Protein AF-A0A401XNJ1-F1 (afdb_monomer)

Sequence (176 aa):
MIGQRAVNIASGLMGGLPIISEIVRSSAIIALGAVSKWSNFFHGFFLLLVMLFLIPIIEWIPNAALAALLIYAGYNLASFKHFIHVYSIGKGQFFIFLTIIFFTLFEDLLVGVAAGMLVKIGIEFYLGLKLKYIFKTSFLIKEFPNETVVHLQEAAIFSHRNTLKKILNSNIEFYR

Mean predicted aligned error: 11.86 Å

Foldseek 3Di:
DVVLVVVQVVQVVVVHDRDDDDPVVVVVCVVVVDDDPVSVVVVVVVVVVCVVPVVVVVVPPDVVNVVVVVVVVVPVVPDPVVLVVQVVVHDLSNVLVVQLVVCCVVPNNVRSVVRSVVSVVVVCVVVVVPPVCLADDDWDFDDDDPDGDGDPPDDDDPSCVVVVVVVVVVVVVVVD

Radius of gyration: 24.17 Å; Cα contacts (8 Å, |Δi|>4): 77; chains: 1; bounding box: 42×34×79 Å

Solvent-accessible surface area (backbone atoms only — not comparable to full-atom values): 10529 Å² total; per-residue (Å²): 111,71,65,60,51,54,50,31,52,52,29,46,76,72,74,42,70,86,74,78,89,63,64,69,64,52,51,53,48,42,74,74,66,54,85,55,73,60,57,61,50,51,53,52,51,50,51,51,50,43,60,74,73,38,49,83,62,57,72,68,59,52,68,67,58,56,51,53,52,50,52,53,53,49,53,67,70,63,41,67,68,55,58,56,51,40,48,72,76,29,70,70,57,33,52,31,51,51,45,22,53,51,35,32,75,76,75,32,61,69,56,4,54,51,51,22,50,51,50,47,53,50,52,44,47,74,73,65,55,54,75,67,58,69,82,45,81,87,77,64,81,55,83,52,101,87,51,83,58,79,60,77,88,63,86,89,52,80,78,48,52,66,59,53,51,50,55,56,55,61,61,55,62,75,76,112

Organism: NCBI:txid2173829

InterPro domains:
  IPR001902 SLC26A/SulP transporter [PTHR11814] (1-125)
  IPR011547 SLC26A/SulP transporter domain [PF00916] (1-99)

Structure (mmCIF, N/CA/C/O backbone):
data_AF-A0A401XNJ1-F1
#
_entry.id   AF-A0A401XNJ1-F1
#
loop_
_atom_site.group_PDB
_atom_site.id
_atom_site.type_symbol
_atom_site.label_atom_id
_atom_site.label_alt_id
_atom_site.label_comp_id
_atom_site.label_asym_id
_atom_site.label_entity_id
_atom_site.label_seq_id
_atom_site.pdbx_PDB_ins_code
_atom_site.Cartn_x
_atom_site.Cartn_y
_atom_site.Cartn_z
_atom_site.occupancy
_atom_site.B_iso_or_equiv
_atom_site.auth_seq_id
_atom_site.auth_comp_id
_atom_site.auth_asym_id
_atom_site.auth_atom_id
_atom_site.pdbx_PDB_model_num
ATOM 1 N N . MET A 1 1 ? 12.117 7.049 6.992 1.00 73.25 1 MET A N 1
ATOM 2 C CA . MET A 1 1 ? 11.098 8.065 6.631 1.00 73.25 1 MET A CA 1
ATOM 3 C C . MET A 1 1 ? 11.691 9.264 5.890 1.00 73.25 1 MET A C 1
ATOM 5 O O . MET A 1 1 ? 11.109 9.649 4.890 1.00 73.25 1 MET A O 1
ATOM 9 N N . ILE A 1 2 ? 12.844 9.823 6.297 1.00 89.06 2 ILE A N 1
ATOM 10 C CA . ILE A 1 2 ? 13.474 10.966 5.589 1.00 89.06 2 ILE A CA 1
ATOM 11 C C . ILE A 1 2 ? 13.779 10.640 4.113 1.00 89.06 2 ILE A C 1
ATOM 13 O O . ILE A 1 2 ? 13.416 11.416 3.238 1.00 89.06 2 ILE A O 1
ATOM 17 N N . GLY A 1 3 ? 14.340 9.457 3.825 1.00 88.00 3 GLY A N 1
ATOM 18 C CA . GLY A 1 3 ? 14.662 9.044 2.450 1.00 88.00 3 GLY A CA 1
ATOM 19 C C . GLY A 1 3 ? 13.457 8.987 1.499 1.00 88.00 3 GLY A C 1
ATOM 20 O O . GLY A 1 3 ? 13.511 9.572 0.428 1.00 88.00 3 GLY A O 1
ATOM 21 N N . GLN A 1 4 ? 12.343 8.357 1.900 1.00 90.19 4 GLN A N 1
ATOM 22 C CA . GLN A 1 4 ? 11.120 8.307 1.075 1.00 90.19 4 GLN A CA 1
ATOM 23 C C . GLN A 1 4 ? 10.545 9.704 0.802 1.00 90.19 4 GLN A C 1
ATOM 25 O O . GLN A 1 4 ? 10.076 9.971 -0.297 1.00 90.19 4 GLN A O 1
ATOM 30 N N . ARG A 1 5 ? 10.609 10.612 1.786 1.00 92.94 5 ARG A N 1
ATOM 31 C CA . ARG A 1 5 ? 10.144 11.996 1.617 1.00 92.94 5 ARG A CA 1
ATOM 32 C C . 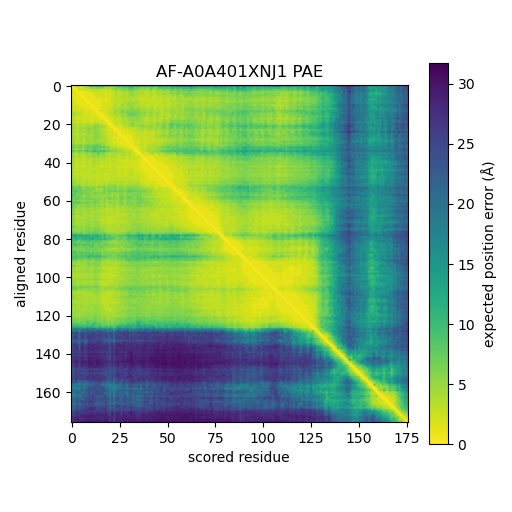ARG A 1 5 ? 10.992 12.743 0.591 1.00 92.94 5 ARG A C 1
ATOM 34 O O . ARG A 1 5 ? 10.430 13.358 -0.303 1.00 92.94 5 ARG A O 1
ATOM 41 N N . ALA A 1 6 ? 12.318 12.651 0.697 1.00 95.12 6 ALA A N 1
ATOM 42 C CA . ALA A 1 6 ? 13.230 13.271 -0.262 1.00 95.12 6 ALA A CA 1
ATOM 43 C C . ALA A 1 6 ? 13.013 12.732 -1.687 1.00 95.12 6 ALA A C 1
ATOM 45 O O . ALA A 1 6 ? 12.929 13.512 -2.629 1.00 95.12 6 ALA A O 1
ATOM 46 N N . VAL A 1 7 ? 12.838 11.414 -1.829 1.00 92.94 7 VAL A N 1
ATOM 47 C CA . VAL A 1 7 ? 12.556 10.766 -3.119 1.00 92.94 7 VAL A CA 1
ATOM 48 C C . VAL A 1 7 ? 11.214 11.213 -3.701 1.00 92.94 7 VAL A C 1
ATOM 50 O O . VAL A 1 7 ? 11.149 11.508 -4.886 1.00 92.94 7 VAL A O 1
ATOM 53 N N . ASN A 1 8 ? 10.160 11.331 -2.890 1.00 95.31 8 ASN A N 1
ATOM 54 C CA . ASN A 1 8 ? 8.860 11.811 -3.370 1.00 95.31 8 ASN A CA 1
ATOM 55 C C . ASN A 1 8 ? 8.875 13.292 -3.764 1.00 95.31 8 ASN A C 1
ATOM 57 O O . ASN A 1 8 ? 8.223 13.655 -4.737 1.00 95.31 8 ASN A O 1
ATOM 61 N N . ILE A 1 9 ? 9.647 14.132 -3.064 1.00 96.12 9 ILE A N 1
ATOM 62 C CA . ILE A 1 9 ? 9.866 15.529 -3.470 1.00 96.12 9 ILE A CA 1
ATOM 63 C C . ILE A 1 9 ? 10.588 15.573 -4.819 1.00 96.12 9 ILE A C 1
ATOM 65 O O . ILE A 1 9 ? 10.131 16.256 -5.729 1.00 96.12 9 ILE A O 1
ATOM 69 N N . ALA A 1 10 ? 11.676 14.811 -4.972 1.00 95.50 10 ALA A N 1
ATOM 70 C CA . ALA A 1 10 ? 12.410 14.735 -6.232 1.00 95.50 10 ALA A CA 1
ATOM 71 C C . ALA A 1 10 ? 11.534 14.201 -7.381 1.00 95.50 10 ALA A C 1
ATOM 73 O O . ALA A 1 10 ? 11.522 14.797 -8.452 1.00 95.50 10 ALA A O 1
ATOM 74 N N . SER A 1 11 ? 10.753 13.139 -7.140 1.00 94.94 11 SER A N 1
ATOM 75 C CA . SER A 1 11 ? 9.797 12.582 -8.110 1.00 94.94 11 SER A CA 1
ATOM 76 C C . SER A 1 11 ? 8.794 13.642 -8.563 1.00 94.94 11 SER A C 1
ATOM 78 O O . SER A 1 11 ? 8.669 13.889 -9.758 1.00 94.94 11 SER A O 1
ATOM 80 N N . GLY A 1 12 ? 8.157 14.347 -7.622 1.00 96.38 12 GLY A N 1
ATOM 81 C CA . GLY A 1 12 ? 7.192 15.401 -7.940 1.00 96.38 12 GLY A CA 1
ATOM 82 C C . GLY A 1 12 ? 7.797 16.566 -8.730 1.00 96.38 12 GLY A C 1
ATOM 83 O O . GLY A 1 12 ? 7.169 17.050 -9.667 1.00 96.38 12 GLY A O 1
ATOM 84 N N . LEU A 1 13 ? 9.035 16.976 -8.422 1.00 97.12 13 LEU A N 1
ATOM 85 C CA . LEU A 1 13 ? 9.753 18.011 -9.186 1.00 97.12 13 LEU A CA 1
ATOM 86 C C . LEU A 1 13 ? 10.038 17.592 -10.636 1.00 97.12 13 LEU A C 1
ATOM 88 O O . LEU A 1 13 ? 10.111 18.446 -11.514 1.00 97.12 13 LEU A O 1
ATOM 92 N N . MET A 1 14 ? 10.179 16.291 -10.892 1.00 95.25 14 MET A N 1
ATOM 93 C CA . MET A 1 14 ? 10.380 15.727 -12.230 1.00 95.25 14 MET A CA 1
ATOM 94 C C . MET A 1 14 ? 9.057 15.348 -12.925 1.00 95.25 14 MET A C 1
ATOM 96 O O . MET A 1 14 ? 9.089 14.724 -13.982 1.00 95.25 14 MET A O 1
ATOM 100 N N . GLY A 1 15 ? 7.897 15.696 -12.347 1.00 94.75 15 GLY A N 1
ATOM 101 C CA . GLY A 1 15 ? 6.570 15.342 -12.876 1.00 94.75 15 GLY A CA 1
ATOM 102 C C . GLY A 1 15 ? 6.151 13.885 -12.629 1.00 94.75 15 GLY A C 1
ATOM 103 O O . GLY A 1 15 ? 5.207 13.399 -13.246 1.00 94.75 15 GLY A O 1
ATOM 104 N N . GLY A 1 16 ? 6.856 13.173 -11.750 1.00 93.56 16 GLY A N 1
ATOM 105 C CA . GLY A 1 16 ? 6.591 11.784 -11.394 1.00 93.56 16 GLY A CA 1
ATOM 106 C C . GLY A 1 16 ? 5.482 11.610 -10.353 1.00 93.56 16 GLY A C 1
ATOM 107 O O . GLY A 1 16 ? 5.129 12.522 -9.603 1.00 93.56 16 GLY A O 1
ATOM 108 N N . LEU A 1 17 ? 4.940 10.392 -10.284 1.00 94.62 17 LEU A N 1
ATOM 109 C CA . LEU A 1 17 ? 3.922 10.009 -9.305 1.00 94.62 17 LEU A CA 1
ATOM 110 C C . LEU A 1 17 ? 4.533 9.761 -7.908 1.00 94.62 17 LEU A C 1
ATOM 112 O O . LEU A 1 17 ? 5.738 9.500 -7.793 1.00 94.62 17 LEU A O 1
ATOM 116 N N . PRO A 1 18 ? 3.722 9.810 -6.831 1.00 92.50 18 PRO A N 1
ATOM 117 C CA . PRO A 1 18 ? 4.163 9.427 -5.494 1.00 92.50 18 PRO A CA 1
ATOM 118 C C . PRO A 1 18 ? 4.689 7.988 -5.458 1.00 92.50 18 PRO A C 1
ATOM 120 O O . PRO A 1 18 ? 4.016 7.047 -5.875 1.00 92.50 18 PRO A O 1
ATOM 123 N N . ILE A 1 19 ? 5.890 7.812 -4.917 1.00 91.56 19 ILE A N 1
ATOM 124 C CA . ILE A 1 19 ? 6.578 6.528 -4.816 1.00 91.56 19 ILE A CA 1
ATOM 125 C C . ILE A 1 19 ? 6.315 5.924 -3.432 1.00 91.56 19 ILE A C 1
ATOM 127 O O . ILE A 1 19 ? 6.453 6.580 -2.392 1.00 91.56 19 ILE A O 1
ATOM 131 N N . ILE A 1 20 ? 5.969 4.636 -3.426 1.00 91.12 20 ILE A N 1
ATOM 132 C CA . ILE A 1 20 ? 5.768 3.820 -2.225 1.00 91.12 20 ILE A CA 1
ATOM 133 C C . ILE A 1 20 ? 6.793 2.687 -2.159 1.00 91.12 20 ILE A C 1
ATOM 135 O O . ILE A 1 20 ? 7.395 2.302 -3.159 1.00 91.12 20 ILE A O 1
ATOM 139 N N . SER A 1 21 ? 7.011 2.140 -0.964 1.00 87.50 21 SER A N 1
ATOM 140 C CA . SER A 1 21 ? 7.837 0.940 -0.803 1.00 87.50 21 SER A CA 1
ATOM 141 C C . SER A 1 21 ? 7.008 -0.312 -1.068 1.00 87.50 21 SER A C 1
ATOM 143 O O . SER A 1 21 ? 6.057 -0.587 -0.342 1.00 87.50 21 SER A O 1
ATOM 145 N N . GLU A 1 22 ? 7.383 -1.068 -2.098 1.00 86.62 22 GLU A N 1
ATOM 146 C CA . GLU A 1 22 ? 6.708 -2.308 -2.479 1.00 86.62 22 GLU A CA 1
ATOM 147 C C . GLU A 1 22 ? 7.348 -3.519 -1.783 1.00 86.62 22 GLU A C 1
ATOM 149 O O . GLU A 1 22 ? 8.528 -3.820 -1.978 1.00 86.62 22 GLU A O 1
ATOM 154 N N . ILE A 1 23 ? 6.564 -4.233 -0.972 1.00 84.56 23 ILE A N 1
ATOM 155 C CA . ILE A 1 23 ? 7.050 -5.388 -0.200 1.00 84.56 23 ILE A CA 1
ATOM 156 C C . ILE A 1 23 ? 7.211 -6.620 -1.098 1.00 84.56 23 ILE A C 1
ATOM 158 O O . ILE A 1 23 ? 8.198 -7.343 -0.969 1.00 84.56 23 ILE A O 1
ATOM 162 N N . VAL A 1 24 ? 6.275 -6.841 -2.027 1.00 84.56 24 VAL A N 1
ATOM 163 C CA . VAL A 1 24 ? 6.226 -8.047 -2.870 1.00 84.56 24 VAL A CA 1
ATOM 164 C C . VAL A 1 24 ? 7.485 -8.155 -3.730 1.00 84.56 24 VAL A C 1
ATOM 166 O O . VAL A 1 24 ? 8.256 -9.102 -3.562 1.00 84.56 24 VAL A O 1
ATOM 169 N N . ARG A 1 25 ? 7.782 -7.146 -4.558 1.00 85.50 25 ARG A N 1
ATOM 170 C CA . ARG A 1 25 ? 9.028 -7.101 -5.341 1.00 85.50 25 ARG A CA 1
ATOM 171 C C . ARG A 1 25 ? 10.287 -7.215 -4.484 1.00 85.50 25 ARG A C 1
ATOM 173 O O . ARG A 1 25 ? 11.189 -7.976 -4.823 1.00 85.50 25 ARG A O 1
ATOM 180 N N . SER A 1 26 ? 10.343 -6.487 -3.365 1.00 88.44 26 SER A N 1
ATOM 181 C CA . SER A 1 26 ? 11.496 -6.530 -2.462 1.00 88.44 26 SER A CA 1
ATOM 182 C C . SER A 1 26 ? 11.742 -7.947 -1.940 1.00 88.44 26 SER A C 1
ATOM 184 O O . SER A 1 26 ? 12.883 -8.397 -1.920 1.00 88.44 26 SER A O 1
ATOM 186 N N . SER A 1 27 ? 10.688 -8.669 -1.555 1.00 88.44 27 SER A N 1
ATOM 187 C CA . SER A 1 27 ? 10.802 -10.046 -1.067 1.00 88.44 27 SER A CA 1
ATOM 188 C C . SER A 1 27 ? 11.288 -11.019 -2.145 1.00 88.44 27 SER A C 1
ATOM 190 O O . SER A 1 27 ? 12.145 -11.851 -1.859 1.00 88.44 27 SER A O 1
ATOM 192 N N . ALA A 1 28 ? 10.829 -10.866 -3.391 1.00 88.56 28 ALA A N 1
ATOM 193 C CA . ALA A 1 28 ? 11.280 -11.690 -4.510 1.00 88.56 28 ALA A CA 1
ATOM 194 C C . ALA A 1 28 ? 12.767 -11.462 -4.828 1.00 88.56 28 ALA A C 1
ATOM 196 O O . ALA A 1 28 ? 13.523 -12.415 -4.988 1.00 88.56 28 ALA A O 1
ATOM 197 N N . ILE A 1 29 ? 13.212 -10.201 -4.847 1.00 88.94 29 ILE A N 1
ATOM 198 C CA . ILE A 1 29 ? 14.619 -9.846 -5.082 1.00 88.94 29 ILE A CA 1
ATOM 199 C C . ILE A 1 29 ? 15.520 -10.381 -3.952 1.00 88.94 29 ILE A C 1
ATOM 201 O O . ILE A 1 29 ? 16.607 -10.891 -4.218 1.00 88.94 29 ILE A O 1
ATOM 205 N N . ILE A 1 30 ? 15.061 -10.321 -2.697 1.00 92.12 30 ILE A N 1
ATOM 206 C CA . ILE A 1 30 ? 15.776 -10.898 -1.545 1.00 92.12 30 ILE A CA 1
ATOM 207 C C . ILE A 1 30 ? 15.839 -12.429 -1.643 1.00 92.12 30 ILE A C 1
ATOM 209 O O . ILE A 1 30 ? 16.890 -13.006 -1.375 1.00 92.12 30 ILE A O 1
ATOM 213 N N . ALA A 1 31 ? 14.760 -13.091 -2.074 1.00 92.31 31 ALA A N 1
ATOM 214 C CA . ALA A 1 31 ? 14.735 -14.542 -2.275 1.00 92.31 31 ALA A CA 1
ATOM 215 C C . ALA A 1 31 ? 15.721 -15.011 -3.363 1.00 92.31 31 ALA A C 1
ATOM 217 O O . ALA A 1 31 ? 16.233 -16.123 -3.285 1.00 92.31 31 ALA A O 1
ATOM 218 N N . LEU A 1 32 ? 16.042 -14.146 -4.331 1.00 91.44 32 LEU A N 1
ATOM 219 C CA . LEU A 1 32 ? 17.083 -14.364 -5.343 1.00 91.44 32 LEU A CA 1
ATOM 220 C C . LEU A 1 32 ? 18.510 -14.056 -4.837 1.00 91.44 32 LEU A C 1
ATOM 222 O O . LEU A 1 32 ? 19.452 -14.042 -5.626 1.00 91.44 32 LEU A O 1
ATOM 226 N N . GLY A 1 33 ? 18.690 -13.802 -3.535 1.00 91.88 33 GLY A N 1
ATOM 227 C CA . GLY A 1 33 ? 20.000 -13.591 -2.912 1.00 91.88 33 GLY A CA 1
ATOM 228 C C . GLY A 1 33 ? 20.510 -12.148 -2.952 1.00 91.88 33 GLY A C 1
ATOM 229 O O . GLY A 1 33 ? 21.704 -11.913 -2.770 1.00 91.88 33 GLY A O 1
ATOM 230 N N . ALA A 1 34 ? 19.648 -11.154 -3.185 1.00 90.75 34 ALA A N 1
ATOM 231 C CA . ALA A 1 34 ? 20.075 -9.759 -3.152 1.00 90.75 34 ALA A CA 1
ATOM 232 C C . ALA A 1 34 ? 20.464 -9.310 -1.733 1.00 90.75 34 ALA A C 1
ATOM 234 O O . ALA A 1 34 ? 19.648 -9.315 -0.813 1.00 90.75 34 ALA A O 1
ATOM 235 N N . VAL A 1 35 ? 21.705 -8.842 -1.585 1.00 89.38 35 VAL A N 1
ATOM 236 C CA . VAL A 1 35 ? 22.276 -8.415 -0.293 1.00 89.38 35 VAL A CA 1
ATOM 237 C C . VAL A 1 35 ? 22.529 -6.908 -0.188 1.00 89.38 35 VAL A C 1
ATOM 239 O O . VAL A 1 35 ? 22.810 -6.404 0.897 1.00 89.38 35 VAL A O 1
ATOM 242 N N . SER A 1 36 ? 22.449 -6.159 -1.295 1.00 91.75 36 SER A N 1
ATOM 243 C CA . SER A 1 36 ? 22.829 -4.740 -1.330 1.00 91.75 36 SER A CA 1
ATOM 244 C C . SER A 1 36 ? 21.815 -3.849 -2.052 1.00 91.75 36 SER A C 1
ATOM 246 O O . SER A 1 36 ? 21.032 -4.296 -2.892 1.00 91.75 36 SER A O 1
ATOM 248 N N . LYS A 1 37 ? 21.874 -2.541 -1.758 1.00 88.19 37 LYS A N 1
ATOM 249 C CA . LYS A 1 37 ? 21.040 -1.506 -2.400 1.00 88.19 37 LYS A CA 1
ATOM 250 C C . LYS A 1 37 ? 21.300 -1.372 -3.906 1.00 88.19 37 LYS A C 1
ATOM 252 O O . LYS A 1 37 ? 20.449 -0.836 -4.612 1.00 88.19 37 LYS A O 1
ATOM 257 N N . TRP A 1 38 ? 22.436 -1.881 -4.391 1.00 92.56 38 TRP A N 1
ATOM 258 C CA . TRP A 1 38 ? 22.775 -1.891 -5.813 1.00 92.56 38 TRP A CA 1
ATOM 259 C C . TRP A 1 38 ? 21.764 -2.678 -6.643 1.00 92.56 38 TRP A C 1
ATOM 261 O O . TRP A 1 38 ? 21.463 -2.259 -7.753 1.00 92.56 38 TRP A O 1
ATOM 271 N N . SER A 1 39 ? 21.168 -3.742 -6.091 1.00 91.38 39 SER A N 1
ATOM 272 C CA . SER A 1 39 ? 20.128 -4.512 -6.789 1.00 91.38 39 SER A CA 1
ATOM 273 C C . SER A 1 39 ? 18.946 -3.626 -7.205 1.00 91.38 39 SER A C 1
ATOM 275 O O . SER A 1 39 ? 18.563 -3.591 -8.373 1.00 91.38 39 SER A O 1
ATOM 277 N N . ASN A 1 40 ? 18.439 -2.804 -6.279 1.00 90.19 40 ASN A N 1
ATOM 278 C CA . ASN A 1 40 ? 17.337 -1.885 -6.566 1.00 90.19 40 ASN A CA 1
ATOM 279 C C . ASN A 1 40 ? 17.750 -0.750 -7.516 1.00 90.19 40 ASN A C 1
ATOM 281 O O . ASN A 1 40 ? 16.940 -0.333 -8.342 1.00 90.19 40 ASN A O 1
ATOM 285 N N . PHE A 1 41 ? 18.993 -0.261 -7.418 1.00 92.69 41 PHE A N 1
ATOM 286 C CA . PHE A 1 41 ? 19.515 0.759 -8.333 1.00 92.69 41 PHE A CA 1
ATOM 287 C C . PHE A 1 41 ? 19.582 0.236 -9.771 1.00 92.69 41 PHE A C 1
ATOM 289 O O . PHE A 1 41 ? 19.016 0.855 -10.669 1.00 92.69 41 PHE A O 1
ATOM 296 N N . PHE A 1 42 ? 20.204 -0.927 -9.984 1.00 94.00 42 PHE A N 1
ATOM 297 C CA . PHE A 1 42 ? 20.289 -1.540 -11.308 1.00 94.00 42 PHE A CA 1
ATOM 298 C C . PHE A 1 42 ? 18.914 -1.924 -11.846 1.00 94.00 42 PHE A C 1
ATOM 300 O O . PHE A 1 42 ? 18.650 -1.700 -13.020 1.00 94.00 42 PHE A O 1
ATOM 307 N N . HIS A 1 43 ? 18.002 -2.415 -11.003 1.00 91.75 43 HIS A N 1
ATOM 308 C CA . HIS A 1 43 ? 16.624 -2.678 -11.420 1.00 91.75 43 HIS A CA 1
ATOM 309 C C . HIS A 1 43 ? 15.932 -1.416 -11.964 1.00 91.75 43 HIS A C 1
ATOM 311 O O . HIS A 1 43 ? 15.362 -1.451 -13.052 1.00 91.75 43 HIS A O 1
ATOM 317 N N . GLY A 1 44 ? 16.025 -0.289 -11.247 1.00 92.69 44 GLY A N 1
ATOM 318 C CA . GLY A 1 44 ? 15.489 0.992 -11.718 1.00 92.69 44 GLY A CA 1
ATOM 319 C C . GLY A 1 44 ? 16.186 1.504 -12.983 1.00 92.69 44 GLY A C 1
ATOM 320 O O . GLY A 1 44 ? 15.525 1.987 -13.898 1.00 92.69 44 GLY A O 1
ATOM 321 N N . PHE A 1 45 ? 17.507 1.343 -13.070 1.00 95.44 45 PHE A N 1
ATOM 322 C CA . PHE A 1 45 ? 18.292 1.717 -14.245 1.00 95.44 45 PHE A CA 1
ATOM 323 C C . PHE A 1 45 ? 17.903 0.906 -15.490 1.00 95.44 45 PHE A C 1
ATOM 325 O O . PHE A 1 45 ? 17.691 1.480 -16.554 1.00 95.44 45 PHE A O 1
ATOM 332 N N . PHE A 1 46 ? 17.730 -0.412 -15.364 1.00 95.25 46 PHE A N 1
ATOM 333 C CA . PHE A 1 46 ? 17.261 -1.252 -16.466 1.00 95.25 46 PHE A CA 1
ATOM 334 C C . PHE A 1 46 ? 15.832 -0.908 -16.881 1.00 95.25 46 PHE A C 1
ATOM 336 O O . PHE A 1 46 ? 15.561 -0.861 -18.076 1.00 95.25 46 PHE A O 1
ATOM 343 N N . LEU A 1 47 ? 14.936 -0.608 -15.932 1.00 93.88 47 LEU A N 1
ATOM 344 C CA . LEU A 1 47 ? 13.594 -0.121 -16.263 1.00 93.88 47 LEU A CA 1
ATOM 345 C C . LEU A 1 47 ? 13.653 1.177 -17.075 1.00 93.88 47 LEU A C 1
ATOM 347 O O . LEU A 1 47 ? 12.952 1.287 -18.076 1.00 93.88 47 LEU A O 1
ATOM 351 N N . LEU A 1 48 ? 14.524 2.120 -16.704 1.00 94.38 48 LEU A N 1
ATOM 352 C CA . LEU A 1 48 ? 14.721 3.355 -17.465 1.00 94.38 48 LEU A CA 1
ATOM 353 C C . LEU A 1 48 ? 15.225 3.074 -18.890 1.00 94.38 48 LEU A C 1
ATOM 355 O O . LEU A 1 48 ? 14.701 3.6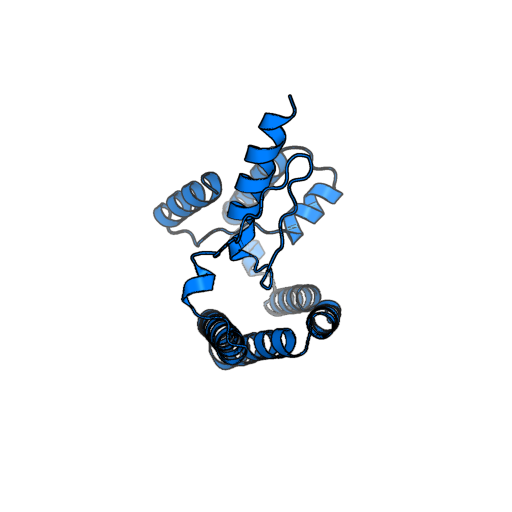45 -19.841 1.00 94.38 48 LEU A O 1
ATOM 359 N N . LEU A 1 49 ? 16.201 2.173 -19.053 1.00 96.25 49 LEU A N 1
ATOM 360 C CA . LEU A 1 49 ? 16.703 1.776 -20.374 1.00 96.25 49 LEU A CA 1
ATOM 361 C C . LEU A 1 49 ? 15.612 1.112 -21.223 1.00 96.25 49 LEU A C 1
ATOM 363 O O . LEU A 1 49 ? 15.449 1.452 -22.392 1.00 96.25 49 LEU A O 1
ATOM 367 N N . VAL A 1 50 ? 14.836 0.198 -20.639 1.00 95.19 50 VAL A N 1
ATOM 368 C CA . VAL A 1 50 ? 13.712 -0.457 -21.321 1.00 95.19 50 VAL A CA 1
ATOM 369 C C . VAL A 1 50 ? 12.669 0.579 -21.745 1.00 95.19 50 VAL A C 1
ATOM 371 O O . VAL A 1 50 ? 12.207 0.551 -22.880 1.00 95.19 50 VAL A O 1
ATOM 374 N N . MET A 1 51 ? 12.344 1.543 -20.887 1.00 93.75 51 MET A N 1
ATOM 375 C CA . MET A 1 51 ? 11.438 2.629 -21.258 1.00 93.75 51 MET A CA 1
ATOM 376 C C . MET A 1 51 ? 12.022 3.540 -22.344 1.00 93.75 51 MET A C 1
ATOM 378 O O . MET A 1 51 ? 11.270 4.040 -23.161 1.00 93.75 51 MET A O 1
ATOM 382 N N . LEU A 1 52 ? 13.334 3.766 -22.403 1.00 94.44 52 LEU A N 1
ATOM 383 C CA . LEU A 1 52 ? 13.913 4.647 -23.422 1.00 94.44 52 LEU A CA 1
ATOM 384 C C . LEU A 1 52 ? 14.026 3.972 -24.798 1.00 94.44 52 LEU A C 1
ATOM 386 O O . LEU A 1 52 ? 13.817 4.621 -25.819 1.00 94.44 52 LEU A O 1
ATOM 390 N N . PHE A 1 53 ? 14.363 2.680 -24.830 1.00 96.06 53 PHE A N 1
ATOM 391 C CA . PHE A 1 53 ? 14.711 1.973 -26.069 1.00 96.06 53 PHE A CA 1
ATOM 392 C C . PHE A 1 53 ? 13.647 0.981 -26.553 1.00 96.06 53 PHE A C 1
ATOM 394 O O . PHE A 1 53 ? 13.583 0.697 -27.747 1.00 96.06 53 PHE A O 1
ATOM 401 N N . LEU A 1 54 ? 12.825 0.430 -25.655 1.00 95.38 54 LEU A N 1
ATOM 402 C CA . LEU A 1 54 ? 11.929 -0.703 -25.931 1.00 95.38 54 LEU A CA 1
ATOM 403 C C . LEU A 1 54 ? 10.434 -0.331 -25.939 1.00 95.38 54 LEU A C 1
ATOM 405 O O . LEU A 1 54 ? 9.608 -1.233 -26.068 1.00 95.38 54 LEU A O 1
ATOM 409 N N . ILE A 1 55 ? 10.061 0.958 -25.880 1.00 93.44 55 ILE A N 1
ATOM 410 C CA . ILE A 1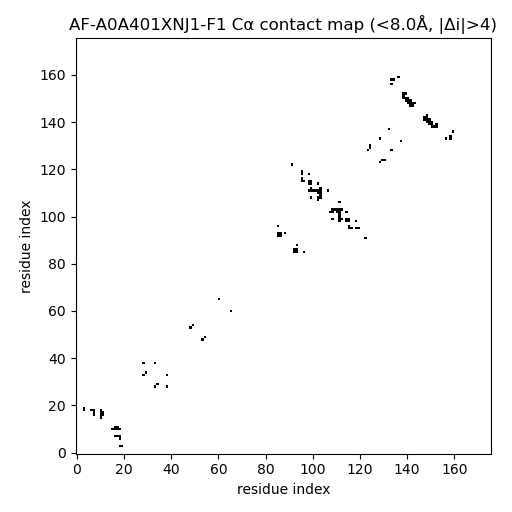 55 ? 8.656 1.406 -26.033 1.00 93.44 55 ILE A CA 1
ATOM 411 C C . ILE A 1 55 ? 7.949 0.754 -27.236 1.00 93.44 55 ILE A C 1
ATOM 413 O O . ILE A 1 55 ? 6.872 0.197 -27.021 1.00 93.44 55 ILE A O 1
ATOM 417 N N . PRO A 1 56 ? 8.539 0.705 -28.453 1.00 90.81 56 PRO A N 1
ATOM 418 C CA . PRO A 1 56 ? 7.856 0.126 -29.614 1.00 90.81 56 PRO A CA 1
ATOM 419 C C . PRO A 1 56 ? 7.481 -1.351 -29.440 1.00 90.81 56 PRO A C 1
ATOM 421 O O . PRO A 1 56 ? 6.530 -1.828 -30.047 1.00 90.81 56 PRO A O 1
ATOM 424 N N . ILE A 1 57 ? 8.228 -2.084 -28.608 1.00 93.62 57 ILE A N 1
ATOM 425 C CA . ILE A 1 57 ? 7.957 -3.493 -28.298 1.00 93.62 57 ILE A CA 1
ATOM 426 C C . ILE A 1 57 ? 6.905 -3.605 -27.187 1.00 93.62 57 ILE A C 1
ATOM 428 O O . ILE A 1 57 ? 6.057 -4.493 -27.226 1.00 93.62 57 ILE A O 1
ATOM 432 N N . ILE A 1 58 ? 6.933 -2.705 -26.200 1.00 91.81 58 ILE A N 1
ATOM 433 C CA . ILE A 1 58 ? 5.956 -2.667 -25.100 1.00 91.81 58 ILE A CA 1
ATOM 434 C C . ILE A 1 58 ? 4.544 -2.395 -25.632 1.00 91.81 58 ILE A C 1
ATOM 436 O O . ILE A 1 58 ? 3.583 -2.970 -25.128 1.00 91.81 58 ILE A O 1
ATOM 440 N N . GLU A 1 59 ? 4.412 -1.580 -26.678 1.00 92.00 59 GLU A N 1
ATOM 441 C CA . GLU A 1 59 ? 3.125 -1.300 -27.328 1.00 92.00 59 GLU A CA 1
ATOM 442 C C . GLU A 1 59 ? 2.478 -2.542 -27.963 1.00 92.00 59 GLU A C 1
ATOM 444 O O . GLU A 1 59 ? 1.269 -2.561 -28.183 1.00 92.00 59 GLU A O 1
ATOM 449 N N . TRP A 1 60 ? 3.245 -3.608 -28.221 1.00 95.44 60 TRP A N 1
ATOM 450 C CA . TRP A 1 60 ? 2.707 -4.870 -28.743 1.00 95.44 60 TRP A CA 1
ATOM 451 C C . TRP A 1 60 ? 2.118 -5.769 -27.656 1.00 95.44 60 TRP A C 1
ATOM 453 O O . TRP A 1 60 ? 1.532 -6.806 -27.975 1.00 95.44 60 TRP A O 1
ATOM 463 N N . ILE A 1 61 ? 2.268 -5.411 -26.376 1.00 94.69 61 ILE A N 1
ATOM 464 C CA . ILE A 1 61 ? 1.715 -6.197 -25.275 1.00 94.69 61 ILE A CA 1
ATOM 465 C C . ILE A 1 61 ? 0.183 -6.141 -25.355 1.00 94.69 61 ILE A C 1
ATOM 467 O O . ILE A 1 61 ? -0.404 -5.066 -25.220 1.00 94.69 61 ILE A O 1
ATOM 471 N N . PRO A 1 62 ? -0.505 -7.287 -25.517 1.00 96.00 62 PRO A N 1
ATOM 472 C CA . PRO A 1 62 ? -1.956 -7.293 -25.586 1.00 96.00 62 PRO A CA 1
ATOM 473 C C . PRO A 1 62 ? -2.573 -6.814 -24.270 1.00 96.00 62 PRO A C 1
ATOM 475 O O . PRO A 1 62 ? -2.211 -7.295 -23.193 1.00 96.00 62 PRO A O 1
ATOM 478 N N . ASN A 1 63 ? -3.597 -5.963 -24.352 1.00 96.25 63 ASN A N 1
ATOM 479 C CA . ASN A 1 63 ? -4.347 -5.502 -23.176 1.00 96.25 63 ASN A CA 1
ATOM 480 C C . ASN A 1 63 ? -4.911 -6.666 -22.341 1.00 96.25 63 ASN A C 1
ATOM 482 O O . ASN A 1 63 ? -4.995 -6.570 -21.119 1.00 96.25 63 ASN A O 1
ATOM 486 N N . ALA A 1 64 ? -5.240 -7.794 -22.982 1.00 97.00 64 ALA A N 1
ATOM 487 C CA . ALA A 1 64 ? -5.674 -9.011 -22.299 1.00 97.00 64 ALA A CA 1
ATOM 488 C C . ALA A 1 64 ? -4.594 -9.584 -21.361 1.00 97.00 64 ALA A C 1
ATOM 490 O O . ALA A 1 64 ? -4.915 -10.033 -20.262 1.00 97.00 64 ALA A O 1
ATOM 491 N N . ALA A 1 65 ? -3.317 -9.527 -21.754 1.00 96.56 65 ALA A N 1
ATOM 492 C CA . ALA A 1 65 ? -2.208 -9.974 -20.916 1.00 96.56 65 ALA A CA 1
ATOM 493 C C . ALA A 1 65 ? -2.015 -9.047 -19.704 1.00 96.56 65 ALA A C 1
ATOM 495 O O . ALA A 1 65 ? -1.826 -9.528 -18.587 1.00 96.56 65 ALA A O 1
ATOM 496 N N . LEU A 1 66 ? -2.138 -7.728 -19.902 1.00 95.69 66 LEU A N 1
ATOM 497 C CA . LEU A 1 66 ? -2.081 -6.744 -18.814 1.00 95.69 66 LEU A CA 1
ATOM 498 C C . LEU A 1 66 ? -3.240 -6.924 -17.824 1.00 95.69 66 LEU A C 1
ATOM 500 O O . LEU A 1 66 ? -3.022 -6.935 -16.614 1.00 95.69 66 LEU A O 1
ATOM 504 N N . ALA A 1 67 ? -4.461 -7.131 -18.323 1.00 97.06 67 ALA A N 1
ATOM 505 C CA . ALA A 1 67 ? -5.627 -7.395 -17.486 1.00 97.06 67 ALA A CA 1
ATOM 506 C C . ALA A 1 67 ? -5.467 -8.692 -16.678 1.00 97.06 67 ALA A C 1
ATOM 508 O O . ALA A 1 67 ? -5.702 -8.695 -15.470 1.00 97.06 67 ALA A O 1
ATOM 509 N N . ALA A 1 68 ? -5.007 -9.776 -17.311 1.00 97.00 68 ALA A N 1
ATOM 510 C C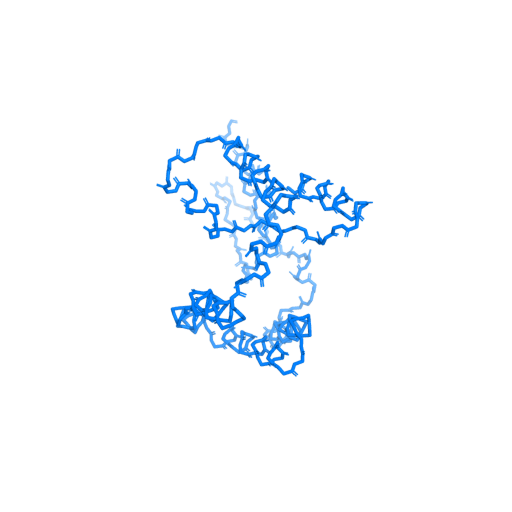A . ALA A 1 68 ? -4.743 -11.041 -16.628 1.00 97.00 68 ALA A CA 1
ATOM 511 C C . ALA A 1 68 ? -3.687 -10.887 -15.520 1.00 97.00 68 ALA A C 1
ATOM 513 O O . ALA A 1 68 ? -3.878 -11.390 -14.411 1.00 97.00 68 ALA A O 1
ATOM 514 N N . LEU A 1 69 ? -2.610 -10.138 -15.787 1.00 95.06 69 LEU A N 1
ATOM 515 C CA . LEU A 1 69 ? -1.580 -9.831 -14.796 1.00 95.06 69 LEU A CA 1
ATOM 516 C C . LEU A 1 69 ? -2.149 -9.049 -13.602 1.00 95.06 69 LEU A C 1
ATOM 518 O O . LEU A 1 69 ? -1.854 -9.390 -12.456 1.00 95.06 69 LEU A O 1
ATOM 522 N N . LEU A 1 70 ? -2.987 -8.036 -13.851 1.00 94.81 70 LEU A N 1
ATOM 523 C CA . LEU A 1 70 ? -3.629 -7.241 -12.798 1.00 94.81 70 LEU A CA 1
ATOM 524 C C . LEU A 1 70 ? -4.599 -8.073 -11.953 1.00 94.81 70 LEU A C 1
ATOM 526 O O . LEU A 1 70 ? -4.572 -7.971 -10.727 1.00 94.81 70 LEU A O 1
ATOM 530 N N . ILE A 1 71 ? -5.409 -8.933 -12.578 1.00 95.31 71 ILE A N 1
ATOM 531 C CA . ILE A 1 71 ? -6.316 -9.846 -11.866 1.00 95.31 71 ILE A CA 1
ATOM 532 C C . ILE A 1 71 ? -5.513 -10.806 -10.983 1.00 95.31 71 ILE A C 1
ATOM 534 O O . ILE A 1 71 ? -5.842 -10.986 -9.812 1.00 95.31 71 ILE A O 1
ATOM 538 N N . TYR A 1 72 ? -4.431 -11.383 -11.510 1.00 92.81 72 TYR A N 1
ATOM 539 C CA . TYR A 1 72 ? -3.563 -12.284 -10.754 1.00 92.81 72 TYR A CA 1
ATOM 540 C C . TYR A 1 72 ? -2.885 -11.585 -9.566 1.00 92.81 72 TYR A C 1
ATOM 542 O O . TYR A 1 72 ? -2.854 -12.120 -8.454 1.00 92.81 72 TYR A O 1
ATOM 550 N N . ALA A 1 73 ? -2.370 -10.370 -9.770 1.00 90.12 73 ALA A N 1
ATOM 551 C CA . ALA A 1 73 ? -1.785 -9.571 -8.698 1.00 90.12 73 ALA A CA 1
ATOM 552 C C . ALA A 1 73 ? -2.830 -9.224 -7.624 1.00 90.12 73 ALA A C 1
ATOM 554 O O . ALA A 1 73 ? -2.579 -9.422 -6.434 1.00 90.12 73 ALA A O 1
ATOM 555 N N . GLY A 1 74 ? -4.020 -8.779 -8.040 1.00 90.50 74 GLY A N 1
ATOM 556 C CA . GLY A 1 74 ? -5.140 -8.481 -7.148 1.00 90.50 74 GLY A CA 1
ATOM 557 C C . GLY A 1 74 ? -5.588 -9.698 -6.339 1.00 90.50 74 GLY A C 1
ATOM 558 O O . GLY A 1 74 ? -5.759 -9.594 -5.127 1.00 90.50 74 GLY A O 1
ATOM 559 N N . TYR A 1 75 ? -5.690 -10.868 -6.973 1.00 90.38 75 TYR A N 1
ATOM 560 C CA . TYR A 1 75 ? -6.045 -12.125 -6.310 1.00 90.38 75 TYR A CA 1
ATOM 561 C C . TYR A 1 75 ? -5.036 -12.517 -5.222 1.00 90.38 75 TYR A C 1
ATOM 563 O O . TYR A 1 75 ? -5.424 -12.883 -4.113 1.00 90.38 75 TYR A O 1
ATOM 571 N N . ASN A 1 76 ? -3.737 -12.386 -5.505 1.00 86.88 76 ASN A N 1
ATOM 572 C CA . ASN A 1 76 ? -2.690 -12.679 -4.525 1.00 86.88 76 ASN A CA 1
ATOM 573 C C . ASN A 1 76 ? -2.687 -11.695 -3.346 1.00 86.88 76 ASN A C 1
ATOM 575 O O . ASN A 1 76 ? -2.404 -12.095 -2.215 1.00 86.88 76 ASN A O 1
ATOM 579 N N . LEU A 1 77 ? -3.017 -10.423 -3.592 1.00 87.94 77 LEU A N 1
ATOM 580 C CA . LEU A 1 77 ? -3.134 -9.400 -2.549 1.00 87.94 77 LEU A CA 1
ATOM 581 C C . LEU A 1 77 ? -4.394 -9.602 -1.689 1.00 87.94 77 LEU A C 1
ATOM 583 O O . LEU A 1 77 ? -4.343 -9.450 -0.469 1.00 87.94 77 LEU A O 1
ATOM 587 N N . ALA A 1 78 ? -5.513 -9.998 -2.297 1.00 86.06 78 ALA A N 1
ATOM 588 C CA . ALA A 1 78 ? -6.800 -10.215 -1.637 1.00 86.06 78 ALA A CA 1
ATOM 589 C C . ALA A 1 78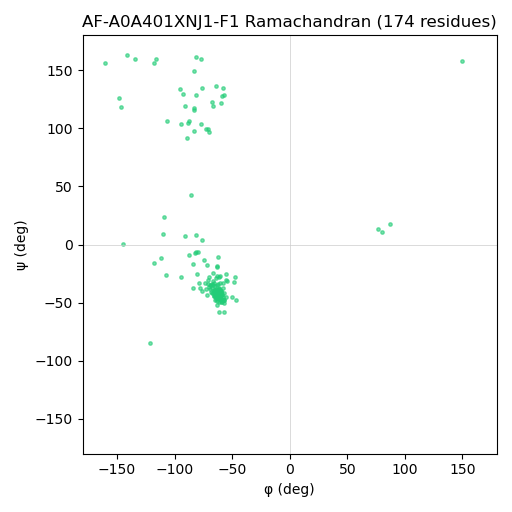 ? -6.936 -11.627 -1.028 1.00 86.06 78 ALA A C 1
ATOM 591 O O . ALA A 1 78 ? -7.977 -12.274 -1.145 1.00 86.06 78 ALA A O 1
ATOM 592 N N . SER A 1 79 ? -5.887 -12.131 -0.366 1.00 82.50 79 SER A N 1
ATOM 593 C CA . SER A 1 79 ? -5.901 -13.485 0.198 1.00 82.50 79 SER A CA 1
ATOM 594 C C . SER A 1 79 ? -7.038 -13.675 1.212 1.00 82.50 79 SER A C 1
ATOM 596 O O . SER A 1 79 ? -7.138 -12.946 2.202 1.00 82.50 79 SER A O 1
ATOM 598 N N . PHE A 1 80 ? -7.844 -14.727 1.028 1.00 83.38 80 PHE A N 1
ATOM 599 C CA . PHE A 1 80 ? -8.951 -15.090 1.928 1.00 83.38 80 PHE A CA 1
ATOM 600 C C . PHE A 1 80 ? -8.507 -15.284 3.389 1.00 83.38 80 PHE A C 1
ATOM 602 O O . PHE A 1 80 ? -9.271 -15.053 4.327 1.00 83.38 80 PHE A O 1
ATOM 609 N N . LYS A 1 81 ? -7.231 -15.631 3.602 1.00 86.25 81 LYS A N 1
ATOM 610 C CA . LYS A 1 81 ? -6.631 -15.745 4.937 1.00 86.25 81 LYS A CA 1
ATOM 611 C C . LYS A 1 81 ? -6.735 -14.441 5.735 1.00 86.25 81 LYS A C 1
ATOM 613 O O . LYS A 1 81 ? -6.912 -14.499 6.949 1.00 86.25 81 LYS A O 1
ATOM 618 N N . HIS A 1 82 ? -6.681 -13.279 5.077 1.00 85.94 82 HIS A N 1
ATOM 619 C CA . HIS A 1 82 ? -6.822 -11.986 5.748 1.00 85.94 82 HIS A CA 1
ATOM 620 C C . HIS A 1 82 ? -8.232 -11.773 6.309 1.00 85.94 82 HIS A C 1
ATOM 622 O O . HIS A 1 82 ? -8.358 -11.275 7.423 1.00 85.94 82 HIS A O 1
ATOM 628 N N . PHE A 1 83 ? -9.280 -12.219 5.610 1.00 88.44 83 PHE A N 1
ATOM 629 C CA . PHE A 1 83 ? -10.660 -12.116 6.099 1.00 88.44 83 PHE A CA 1
ATOM 630 C C . PHE A 1 83 ? -10.871 -12.946 7.365 1.00 88.44 83 PHE A C 1
ATOM 632 O O . PHE A 1 83 ? -11.395 -12.439 8.357 1.00 88.44 83 PHE A O 1
ATOM 639 N N . ILE A 1 84 ? -10.398 -14.198 7.357 1.00 90.12 84 ILE A N 1
ATOM 640 C CA . ILE A 1 84 ? -10.458 -15.084 8.528 1.00 90.12 84 ILE A CA 1
ATOM 641 C C . ILE A 1 84 ? -9.669 -14.477 9.690 1.00 90.12 84 ILE A C 1
ATOM 643 O O . ILE A 1 84 ? -10.146 -14.451 10.824 1.00 90.12 84 ILE A O 1
ATOM 647 N N . HIS A 1 85 ? -8.473 -13.956 9.408 1.00 91.31 85 HIS A N 1
ATOM 648 C CA . HIS A 1 85 ? -7.634 -13.348 10.430 1.00 91.31 85 HIS A CA 1
ATOM 649 C C . HIS A 1 85 ? -8.316 -12.137 11.074 1.00 91.31 85 HIS A C 1
ATOM 651 O O . HIS A 1 85 ? -8.429 -12.089 12.296 1.00 91.31 85 HIS A O 1
ATOM 657 N N . VAL A 1 86 ? -8.848 -11.201 10.284 1.00 91.19 86 VAL A N 1
ATOM 658 C CA . VAL A 1 86 ? -9.549 -10.025 10.823 1.00 91.19 86 VAL A CA 1
ATOM 659 C C . VAL A 1 86 ? -10.791 -10.434 11.615 1.00 91.19 86 VAL A C 1
ATOM 661 O O . VAL A 1 86 ? -11.032 -9.896 12.695 1.00 91.19 86 VAL A O 1
ATOM 664 N N . TYR A 1 87 ? -11.545 -11.423 11.132 1.00 91.44 87 TYR A N 1
ATOM 665 C CA . TYR A 1 87 ? -12.687 -11.960 11.867 1.00 91.44 87 TYR A CA 1
ATOM 666 C C . TYR A 1 87 ? -12.276 -12.537 13.233 1.00 91.44 87 TYR A C 1
ATOM 668 O O . TYR A 1 87 ? -12.956 -12.291 14.229 1.00 91.44 87 TYR A O 1
ATOM 676 N N . SER A 1 88 ? -11.130 -13.226 13.304 1.00 91.56 88 SER A N 1
ATOM 677 C CA . SER A 1 88 ? -10.597 -13.788 14.556 1.00 91.56 88 SER A CA 1
ATOM 678 C C . SER A 1 88 ? -10.159 -12.732 15.581 1.00 91.56 88 SER A C 1
ATOM 680 O O . SER A 1 88 ? -10.188 -13.009 16.776 1.00 91.56 88 SER A O 1
ATOM 682 N N . ILE A 1 89 ? -9.806 -11.514 15.144 1.00 91.00 89 ILE A N 1
ATOM 683 C CA . ILE A 1 89 ? -9.440 -10.404 16.043 1.00 91.00 89 ILE A CA 1
ATOM 684 C C . ILE A 1 89 ? -10.672 -9.895 16.805 1.00 91.00 89 ILE A C 1
ATOM 686 O O . ILE A 1 89 ? -10.574 -9.520 17.973 1.00 91.00 89 ILE A O 1
ATOM 690 N N . GLY A 1 90 ? -11.838 -9.872 16.157 1.00 90.12 90 GLY A N 1
ATOM 691 C CA . GLY A 1 90 ? -13.101 -9.531 16.802 1.00 90.12 90 GLY A CA 1
ATOM 692 C C . GLY A 1 90 ? -14.114 -8.874 15.870 1.00 90.12 90 GLY A C 1
ATOM 693 O O . GLY A 1 90 ? -13.773 -8.245 14.867 1.00 90.12 90 GLY A O 1
ATOM 694 N N . LYS A 1 91 ? -15.392 -8.962 16.256 1.00 88.50 91 LYS A N 1
ATOM 695 C CA . LYS A 1 91 ? -16.533 -8.487 15.453 1.00 88.50 91 LYS A CA 1
ATOM 696 C C . LYS A 1 91 ? -16.455 -6.995 15.105 1.00 88.50 91 LYS A C 1
ATOM 698 O O . LYS A 1 91 ? -16.788 -6.621 13.987 1.00 88.50 91 LYS A O 1
ATOM 703 N N . GLY A 1 92 ? -15.976 -6.154 16.027 1.00 88.31 92 GLY A N 1
ATOM 704 C CA . GLY A 1 92 ? -15.817 -4.714 15.781 1.00 88.31 92 GLY A CA 1
ATOM 705 C C . GLY A 1 92 ? -14.757 -4.395 14.721 1.00 88.31 92 GLY A C 1
ATOM 706 O O . GLY A 1 92 ? -14.995 -3.573 13.843 1.00 88.31 92 GLY A O 1
ATOM 707 N N . GLN A 1 93 ? -13.615 -5.093 14.747 1.00 89.56 93 GLN A N 1
ATOM 708 C CA . GLN A 1 93 ? -12.559 -4.924 13.739 1.00 89.56 93 GLN A CA 1
ATOM 709 C C . GLN A 1 93 ? -12.999 -5.452 12.374 1.00 89.56 93 GLN A C 1
ATOM 711 O O . GLN A 1 93 ? -12.742 -4.820 11.352 1.00 89.56 93 GLN A O 1
ATOM 716 N N . PHE A 1 94 ? -13.734 -6.565 12.360 1.00 93.19 94 PHE A N 1
ATOM 717 C CA . PHE A 1 94 ? -14.329 -7.094 11.140 1.00 93.19 94 PHE A CA 1
ATOM 718 C C . PHE A 1 94 ? -15.350 -6.135 10.516 1.00 93.19 94 PHE A C 1
ATOM 720 O O . PHE A 1 94 ? -15.341 -5.940 9.304 1.00 93.19 94 PHE A O 1
ATOM 727 N N . PHE A 1 95 ? -16.175 -5.474 11.331 1.00 94.25 95 PHE A N 1
ATOM 728 C CA . PHE A 1 95 ? -17.124 -4.471 10.847 1.00 94.25 95 PHE A CA 1
ATOM 729 C C . PHE A 1 95 ? -16.431 -3.239 10.241 1.00 94.25 95 PHE A C 1
ATOM 731 O O . PHE A 1 95 ? -16.809 -2.788 9.158 1.00 94.25 95 PHE A O 1
ATOM 738 N N . ILE A 1 96 ? -15.377 -2.727 10.890 1.00 94.88 96 ILE A N 1
ATOM 739 C CA . ILE A 1 96 ? -14.553 -1.634 10.341 1.00 94.88 96 ILE A CA 1
ATOM 740 C C . ILE A 1 96 ? -13.952 -2.049 8.994 1.00 94.88 96 ILE A C 1
ATOM 742 O O . ILE A 1 96 ? -14.033 -1.308 8.018 1.00 94.88 96 ILE A O 1
ATOM 746 N N . PHE A 1 97 ? -13.378 -3.248 8.928 1.00 94.69 97 PHE A N 1
ATOM 747 C CA . PHE A 1 97 ? -12.773 -3.781 7.712 1.00 94.69 97 PHE A CA 1
ATOM 748 C C . PHE A 1 97 ? -13.779 -3.908 6.562 1.00 94.69 97 PHE A C 1
ATOM 750 O O . PHE A 1 97 ? -13.494 -3.472 5.447 1.00 94.69 97 PHE A O 1
ATOM 757 N N . LEU A 1 98 ? -14.977 -4.431 6.838 1.00 95.69 98 LEU A N 1
ATOM 758 C CA . LEU A 1 98 ? -16.034 -4.550 5.837 1.00 95.69 98 LEU A CA 1
ATOM 759 C C . LEU A 1 98 ? -16.526 -3.177 5.361 1.00 95.69 98 LEU A C 1
ATOM 761 O O . LEU A 1 98 ? -16.789 -3.006 4.175 1.00 95.69 98 LEU A O 1
ATOM 765 N N . THR A 1 99 ? -16.580 -2.191 6.262 1.00 96.50 99 THR A N 1
ATOM 766 C CA . THR A 1 99 ? -16.907 -0.800 5.913 1.00 96.50 99 THR A CA 1
ATOM 767 C C . THR A 1 99 ? -15.893 -0.232 4.922 1.00 96.50 99 THR A C 1
ATOM 769 O O . THR A 1 99 ? -16.287 0.339 3.909 1.00 96.50 99 THR A O 1
ATOM 772 N N . ILE A 1 100 ? -14.592 -0.418 5.180 1.00 96.81 100 ILE A N 1
ATOM 773 C CA . ILE A 1 100 ? -13.532 0.052 4.276 1.00 96.81 100 ILE A CA 1
ATOM 774 C C . ILE A 1 100 ? -13.698 -0.597 2.902 1.00 96.81 100 ILE A C 1
ATOM 776 O O . ILE A 1 100 ? -13.738 0.116 1.906 1.00 96.81 100 ILE A O 1
ATOM 780 N N . ILE A 1 101 ? -13.858 -1.925 2.844 1.00 95.56 101 ILE A N 1
ATOM 781 C CA . ILE A 1 101 ? -14.049 -2.646 1.575 1.00 95.56 101 ILE A CA 1
ATOM 782 C C . ILE A 1 101 ? -15.264 -2.114 0.820 1.00 95.56 101 ILE A C 1
ATOM 784 O O . ILE A 1 101 ? -15.162 -1.837 -0.370 1.00 95.56 101 ILE A O 1
ATOM 788 N N . PHE A 1 102 ? -16.398 -1.961 1.503 1.00 97.31 102 PHE A N 1
ATOM 789 C CA . PHE A 1 102 ? -17.631 -1.486 0.891 1.00 97.31 102 PHE A CA 1
ATOM 790 C C . PHE A 1 102 ? -17.418 -0.116 0.236 1.00 97.31 102 PHE A C 1
ATOM 792 O O . PHE A 1 102 ? -17.544 0.018 -0.977 1.00 97.31 102 PHE A O 1
ATOM 799 N N . PHE A 1 103 ? -16.994 0.887 1.001 1.00 97.62 103 PHE A N 1
ATOM 800 C CA . PHE A 1 103 ? -16.810 2.236 0.464 1.00 97.62 103 PHE A CA 1
ATOM 801 C C . PHE A 1 103 ? -15.675 2.330 -0.567 1.00 97.62 103 PHE A C 1
ATOM 803 O O . PHE A 1 103 ? -15.785 3.108 -1.506 1.00 97.62 103 PHE A O 1
ATOM 810 N N . THR A 1 104 ? -14.613 1.525 -0.455 1.00 96.88 104 THR A N 1
ATOM 811 C CA . THR A 1 104 ? -13.555 1.478 -1.478 1.00 96.88 104 THR A CA 1
ATOM 812 C C . THR A 1 104 ? -14.037 0.890 -2.804 1.00 96.88 104 THR A C 1
ATOM 814 O O . THR A 1 104 ? -13.565 1.323 -3.849 1.00 96.88 104 THR A O 1
ATOM 817 N N . LEU A 1 105 ? -14.961 -0.076 -2.784 1.00 96.00 105 LEU A N 1
ATOM 818 C CA . LEU A 1 105 ? -15.504 -0.678 -4.006 1.00 96.00 105 LEU A CA 1
ATOM 819 C C . LEU A 1 105 ? -16.574 0.188 -4.681 1.00 96.00 105 LEU A C 1
ATOM 821 O O . LEU A 1 105 ? -16.686 0.142 -5.903 1.00 96.00 105 LEU A O 1
ATOM 825 N N . PHE A 1 106 ? -17.364 0.936 -3.905 1.00 97.12 106 PHE A N 1
ATOM 826 C CA . PHE A 1 106 ? -18.475 1.737 -4.433 1.00 97.12 106 PHE A CA 1
ATOM 827 C C . PHE A 1 106 ? -18.116 3.200 -4.721 1.00 97.12 106 PHE A C 1
ATOM 829 O O . PHE A 1 106 ? -18.730 3.789 -5.604 1.00 97.12 106 PHE A O 1
ATOM 836 N N . GLU A 1 107 ? -17.147 3.776 -4.007 1.00 96.25 107 GLU A N 1
ATOM 837 C CA . GLU A 1 107 ? -16.767 5.189 -4.134 1.00 96.25 107 GLU A CA 1
ATOM 838 C C . GLU A 1 107 ? -15.288 5.326 -4.522 1.00 96.25 107 GLU A C 1
ATOM 840 O O . GLU A 1 107 ? -14.948 5.448 -5.695 1.00 96.25 107 GLU A O 1
ATOM 845 N N . ASP A 1 108 ? -14.397 5.298 -3.528 1.00 96.56 108 ASP A N 1
ATOM 846 C CA . ASP A 1 108 ? -12.952 5.438 -3.699 1.00 96.56 108 ASP A CA 1
ATOM 847 C C . ASP A 1 108 ? -12.220 4.889 -2.463 1.00 96.56 108 ASP A C 1
ATOM 849 O O . ASP A 1 108 ? -12.751 4.849 -1.342 1.00 96.56 108 ASP A O 1
ATOM 853 N N . LEU A 1 109 ? -10.958 4.499 -2.645 1.00 95.75 109 LEU A N 1
ATOM 854 C CA . LEU A 1 109 ? -10.044 4.129 -1.568 1.00 95.75 109 LEU A CA 1
ATOM 855 C C . LEU A 1 109 ? -10.002 5.177 -0.445 1.00 95.75 109 LEU A C 1
ATOM 857 O O . LEU A 1 109 ? -10.068 4.811 0.731 1.00 95.75 109 LEU A O 1
ATOM 861 N N . LEU A 1 110 ? -9.909 6.467 -0.779 1.00 96.06 110 LEU A N 1
ATOM 862 C CA . LEU A 1 110 ? -9.793 7.541 0.208 1.00 96.06 110 LEU A CA 1
ATOM 863 C C . LEU A 1 110 ? -11.055 7.649 1.073 1.00 96.06 110 LEU A C 1
ATOM 865 O O . LEU A 1 110 ? -10.955 7.772 2.297 1.00 96.06 110 LEU A O 1
ATOM 869 N N . VAL A 1 111 ? -12.230 7.542 0.446 1.00 97.19 111 VAL A N 1
ATOM 870 C CA . VAL A 1 111 ? -13.527 7.550 1.137 1.00 97.19 111 VAL A CA 1
ATOM 871 C C . VAL A 1 111 ? -13.646 6.327 2.042 1.00 97.19 111 VAL A C 1
ATOM 873 O O . VAL A 1 111 ? -14.022 6.465 3.206 1.00 97.19 111 VAL A O 1
ATOM 876 N N . GLY A 1 112 ? -13.250 5.144 1.563 1.00 97.25 112 GLY A N 1
ATOM 877 C CA . GLY A 1 112 ? -13.276 3.924 2.370 1.00 97.25 112 GLY A CA 1
ATOM 878 C C . GLY A 1 112 ? -12.387 3.990 3.606 1.00 97.25 112 GLY A C 1
ATOM 879 O O . GLY A 1 112 ? -12.832 3.651 4.705 1.00 97.25 112 GLY A O 1
ATOM 880 N N . VAL A 1 113 ? -11.161 4.500 3.468 1.00 96.12 113 VAL A N 1
ATOM 881 C CA . VAL A 1 113 ? -10.254 4.700 4.609 1.00 96.12 113 VAL A CA 1
ATOM 882 C C . VAL A 1 113 ? -10.831 5.711 5.605 1.00 96.12 113 VAL A C 1
ATOM 884 O O . VAL A 1 113 ? -10.796 5.462 6.814 1.00 96.12 113 VAL A O 1
ATOM 887 N N . ALA A 1 114 ? -11.398 6.822 5.126 1.00 96.38 114 ALA A N 1
ATOM 888 C CA . ALA A 1 114 ? -12.035 7.820 5.983 1.00 96.38 114 ALA A CA 1
ATOM 889 C C . ALA A 1 114 ? -13.247 7.240 6.735 1.00 96.38 114 ALA A C 1
ATOM 891 O O . ALA A 1 114 ? -13.348 7.396 7.953 1.00 96.38 114 ALA A O 1
ATOM 892 N N . ALA A 1 115 ? -14.121 6.504 6.044 1.00 96.94 115 ALA A N 1
ATOM 893 C CA . ALA A 1 115 ? -15.287 5.853 6.636 1.00 96.94 115 ALA A CA 1
ATOM 894 C C . ALA A 1 115 ? -14.886 4.830 7.710 1.00 96.94 115 ALA A C 1
ATOM 896 O O . ALA A 1 115 ? -15.410 4.861 8.824 1.00 96.94 115 ALA A O 1
ATOM 897 N N . GLY A 1 116 ? -13.900 3.973 7.427 1.00 95.62 116 GLY A N 1
ATOM 898 C CA . GLY A 1 116 ? -13.375 3.022 8.408 1.00 95.62 116 GLY A CA 1
ATOM 899 C C . GLY A 1 116 ? -12.796 3.703 9.648 1.00 95.62 116 GLY A C 1
ATOM 900 O O . GLY A 1 116 ? -13.022 3.248 10.772 1.00 95.62 116 GLY A O 1
ATOM 901 N N . MET A 1 117 ? -12.093 4.825 9.466 1.00 93.62 117 MET A N 1
ATOM 902 C CA . MET A 1 117 ? -11.575 5.624 10.577 1.00 93.62 117 MET A CA 1
ATOM 903 C C . MET A 1 117 ? -12.709 6.203 11.434 1.00 93.62 117 MET A C 1
ATOM 905 O O . MET A 1 117 ? -12.647 6.106 12.660 1.00 93.62 117 MET A O 1
ATOM 909 N N . LEU A 1 118 ? -13.762 6.740 10.813 1.00 94.44 118 LEU A N 1
ATOM 910 C CA . LEU A 1 118 ? -14.933 7.266 11.521 1.00 94.44 118 LEU A CA 1
ATOM 911 C C . LEU A 1 118 ? -15.672 6.174 12.300 1.00 94.44 118 LEU A C 1
ATOM 913 O O . LEU A 1 118 ? -15.984 6.369 13.474 1.00 94.44 118 LEU A O 1
ATOM 917 N N . VAL A 1 119 ? -15.892 5.005 11.691 1.00 94.00 119 VAL A N 1
ATOM 918 C CA . VAL A 1 119 ? -16.519 3.858 12.367 1.00 94.00 119 VAL A CA 1
ATOM 919 C C . VAL A 1 119 ? -15.684 3.408 13.560 1.00 94.00 119 VAL A C 1
ATOM 921 O O . VAL A 1 119 ? -16.230 3.170 14.637 1.00 94.00 119 VAL A O 1
ATOM 924 N N . LYS A 1 120 ? -14.358 3.341 13.409 1.00 90.44 120 LYS A N 1
ATOM 925 C CA . LYS A 1 120 ? -13.458 2.996 14.512 1.00 90.44 120 LYS A CA 1
ATOM 926 C C . LYS A 1 120 ? -13.597 3.975 15.681 1.00 90.44 120 LYS A C 1
ATOM 928 O O . LYS A 1 120 ? -13.779 3.534 16.813 1.00 90.44 120 LYS A O 1
ATOM 933 N N . ILE A 1 121 ? -13.558 5.279 15.404 1.00 88.50 121 ILE A N 1
ATOM 934 C CA . ILE A 1 121 ? -13.723 6.326 16.425 1.00 88.50 121 ILE A CA 1
ATOM 935 C C . ILE A 1 121 ? -15.102 6.218 17.096 1.00 88.50 121 ILE A C 1
ATOM 937 O O . ILE A 1 121 ? -15.203 6.325 18.316 1.00 88.50 121 ILE A O 1
ATOM 941 N N . GLY A 1 122 ? -16.161 5.950 16.325 1.00 89.50 122 GLY A N 1
ATOM 942 C CA . GLY A 1 122 ? -17.515 5.759 16.852 1.00 89.50 122 GLY A CA 1
ATOM 943 C C . GLY A 1 122 ? -17.637 4.553 17.789 1.00 89.50 122 GLY A C 1
ATOM 944 O O . GLY A 1 122 ? -18.252 4.660 18.849 1.00 89.50 122 GLY A O 1
ATOM 945 N N . ILE A 1 123 ? -17.005 3.424 17.445 1.00 86.50 123 ILE A N 1
ATOM 946 C CA . ILE A 1 123 ? -16.961 2.229 18.303 1.00 86.50 123 ILE A CA 1
ATOM 947 C C . ILE A 1 123 ? -16.207 2.525 19.605 1.00 86.50 123 ILE A C 1
ATOM 949 O O . ILE A 1 123 ? -16.682 2.166 20.681 1.00 86.50 123 ILE A O 1
ATOM 953 N N . GLU A 1 124 ? -15.053 3.194 19.524 1.00 83.19 124 GLU A N 1
ATOM 954 C CA . GLU A 1 124 ? -14.274 3.584 20.706 1.00 83.19 124 GLU A CA 1
ATOM 955 C C . GLU A 1 124 ? -15.086 4.504 21.634 1.00 83.19 124 GLU A C 1
ATOM 957 O O . GLU A 1 124 ? -15.100 4.302 22.850 1.00 83.19 124 GLU A O 1
ATOM 962 N N . PHE A 1 125 ? -15.837 5.449 21.064 1.00 83.19 125 PHE A N 1
ATOM 963 C CA . PHE A 1 125 ? -16.721 6.334 21.819 1.00 83.19 125 PHE A CA 1
ATOM 964 C C . PHE A 1 125 ? -17.885 5.582 22.487 1.00 83.19 125 PHE A C 1
ATOM 966 O O . PHE A 1 125 ? -18.158 5.808 23.666 1.00 83.19 125 PHE A O 1
ATOM 973 N N . TYR A 1 126 ? -18.538 4.653 21.775 1.00 83.06 126 TYR A N 1
ATOM 974 C CA . TYR A 1 126 ? -19.636 3.833 22.313 1.00 83.06 126 TYR A CA 1
ATOM 975 C C . TYR A 1 126 ? -19.190 2.937 23.477 1.00 83.06 126 TYR A C 1
ATOM 977 O O . TYR A 1 126 ? -19.934 2.732 24.432 1.00 83.06 126 TYR A O 1
ATOM 985 N N . LEU A 1 127 ? -17.947 2.452 23.439 1.00 79.12 127 LEU A N 1
ATOM 986 C CA . LEU A 1 127 ? -17.335 1.678 24.523 1.00 79.12 127 LEU A CA 1
ATOM 987 C C . LEU A 1 127 ? -16.898 2.542 25.723 1.00 79.12 127 LEU A C 1
ATOM 989 O O . LEU A 1 127 ? -16.314 2.021 26.671 1.00 79.12 127 LEU A O 1
ATOM 993 N N . GLY A 1 128 ? -17.176 3.850 25.712 1.00 67.62 128 GLY A N 1
ATOM 994 C CA . GLY A 1 128 ? -16.914 4.750 26.836 1.00 67.62 128 GLY A CA 1
ATOM 995 C C . GLY A 1 128 ? -15.461 5.216 26.951 1.00 67.62 128 GLY A C 1
ATOM 996 O O . GLY A 1 128 ? -15.099 5.839 27.954 1.00 67.62 128 GLY A O 1
ATOM 997 N N . LEU A 1 129 ? -14.626 4.971 25.933 1.00 64.12 129 LEU A N 1
ATOM 998 C CA . LEU A 1 129 ? -13.268 5.507 25.879 1.00 64.12 129 LEU A CA 1
ATOM 999 C C . LEU A 1 129 ? -13.363 7.019 25.637 1.00 64.12 129 LEU A C 1
ATOM 1001 O O . LEU A 1 129 ? -13.555 7.483 24.513 1.00 64.12 129 LEU A O 1
ATOM 1005 N N . LYS A 1 130 ? -13.284 7.819 26.710 1.00 58.78 130 LYS A N 1
ATOM 1006 C CA . LYS A 1 130 ? -13.345 9.284 26.585 1.00 58.78 130 LYS A CA 1
ATOM 1007 C C . LYS A 1 130 ? -12.213 9.750 25.663 1.00 58.78 130 LYS A C 1
ATOM 1009 O O . LYS A 1 130 ? -11.063 9.376 25.876 1.00 58.78 130 LYS A O 1
ATOM 1014 N N . LEU A 1 131 ? -12.510 10.651 24.717 1.00 55.47 131 LEU A N 1
ATOM 1015 C CA . LEU A 1 131 ? -11.534 11.252 23.781 1.00 55.47 131 LEU A CA 1
ATOM 1016 C C . LEU A 1 131 ? -10.255 11.770 24.470 1.00 55.47 131 LEU A C 1
ATOM 1018 O O . LEU A 1 131 ? -9.179 11.796 23.875 1.00 55.47 131 LEU A O 1
ATOM 1022 N N . LYS A 1 132 ? -10.362 12.158 25.747 1.00 50.03 132 LYS A N 1
ATOM 1023 C CA . LYS A 1 132 ? -9.251 12.619 26.589 1.00 50.03 132 LYS A CA 1
ATOM 1024 C C . LYS A 1 132 ? -8.161 11.549 26.800 1.00 50.03 132 LYS A C 1
ATOM 1026 O O . LYS A 1 132 ? -6.996 11.916 26.928 1.00 50.03 132 LYS A O 1
ATOM 1031 N N . TYR A 1 133 ? -8.509 10.262 26.749 1.00 51.59 133 TYR A N 1
ATOM 1032 C CA . TYR A 1 133 ? -7.585 9.127 26.889 1.00 51.59 133 TYR A CA 1
ATOM 1033 C C . TYR A 1 133 ? -6.938 8.682 25.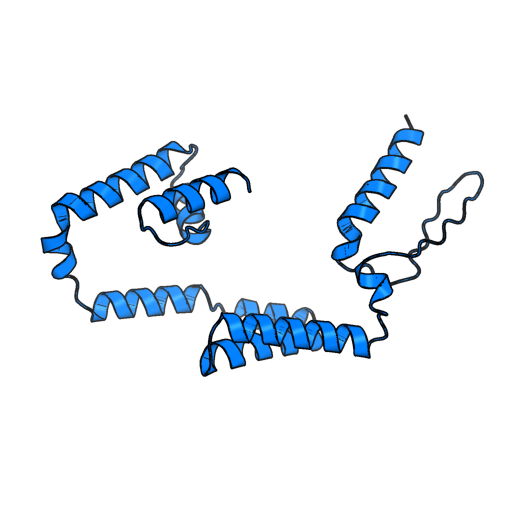571 1.00 51.59 133 TYR A C 1
ATOM 1035 O O . TYR A 1 133 ? -6.000 7.898 25.585 1.00 51.59 133 TYR A O 1
ATOM 1043 N N . ILE A 1 134 ? -7.374 9.208 24.421 1.00 51.78 134 ILE A N 1
ATOM 1044 C CA . ILE A 1 134 ? -6.711 8.957 23.127 1.00 51.78 134 ILE A CA 1
ATOM 1045 C C . ILE A 1 134 ? -5.346 9.677 23.071 1.00 51.78 134 ILE A C 1
ATOM 1047 O O . ILE A 1 134 ? -4.413 9.204 22.414 1.00 51.78 134 ILE A O 1
ATOM 1051 N N . PHE A 1 135 ? -5.217 10.791 23.808 1.00 52.75 135 PHE A N 1
ATOM 1052 C CA . PHE A 1 135 ? -4.037 11.666 23.815 1.00 52.75 135 PHE A CA 1
ATOM 1053 C C . PHE A 1 135 ? -3.310 11.783 25.170 1.00 52.75 135 PHE A C 1
ATOM 1055 O O . PHE A 1 135 ? -2.163 12.233 25.190 1.00 52.75 135 PHE A O 1
ATOM 1062 N N . LYS A 1 136 ? -3.916 11.394 26.302 1.00 42.22 136 LYS A N 1
ATOM 1063 C CA . LYS A 1 136 ? -3.265 11.407 27.626 1.00 42.22 136 LYS A CA 1
ATOM 1064 C C . LYS A 1 136 ? -3.766 10.265 28.512 1.00 42.22 136 LYS A C 1
ATOM 1066 O O . LYS A 1 136 ? -4.930 10.254 28.899 1.00 42.22 136 LYS A O 1
ATOM 1071 N N . THR A 1 137 ? -2.871 9.366 28.912 1.00 43.75 137 THR A N 1
ATOM 1072 C CA . THR A 1 137 ? -3.145 8.375 29.959 1.00 43.75 137 THR A CA 1
ATOM 1073 C C . THR A 1 137 ? -3.098 9.019 31.341 1.00 43.75 137 THR A C 1
ATOM 1075 O O . THR A 1 137 ? -2.148 9.733 31.671 1.00 43.75 137 THR A O 1
ATOM 1078 N N . SER A 1 138 ? -4.084 8.708 32.177 1.00 40.34 138 SER A N 1
ATOM 1079 C CA . SER A 1 138 ? -3.984 8.858 33.627 1.00 40.34 138 SER A CA 1
ATOM 1080 C C . SER A 1 138 ? -3.383 7.569 34.190 1.00 40.34 138 SER A C 1
ATOM 1082 O O . SER A 1 138 ? -4.045 6.540 34.216 1.00 40.34 138 SER A O 1
ATOM 1084 N N . PHE A 1 139 ? -2.116 7.607 34.603 1.00 45.31 139 PHE A N 1
ATOM 1085 C CA . PHE A 1 139 ? -1.504 6.529 35.381 1.00 45.31 139 PHE A CA 1
ATOM 1086 C C . PHE A 1 139 ? -1.661 6.856 36.868 1.00 45.31 139 PHE A C 1
ATOM 1088 O O . PHE A 1 139 ? -1.317 7.961 37.286 1.00 45.31 139 PHE A O 1
ATOM 1095 N N . LEU A 1 140 ? -2.160 5.911 37.667 1.00 44.06 140 LEU A N 1
ATOM 1096 C CA . LEU A 1 140 ? -2.034 5.968 39.123 1.00 44.06 140 LEU A CA 1
ATOM 1097 C C . LEU A 1 140 ? -0.803 5.151 39.514 1.00 44.06 140 LEU A C 1
ATOM 1099 O O . LEU A 1 140 ? -0.821 3.923 39.479 1.00 44.06 140 LEU A O 1
ATOM 1103 N N . ILE A 1 141 ? 0.280 5.850 39.844 1.00 45.62 141 ILE A N 1
ATOM 1104 C CA . ILE A 1 141 ? 1.497 5.250 40.387 1.00 45.62 141 ILE A CA 1
ATOM 1105 C C . ILE A 1 141 ? 1.262 5.080 41.891 1.00 45.62 141 ILE A C 1
ATOM 1107 O O . 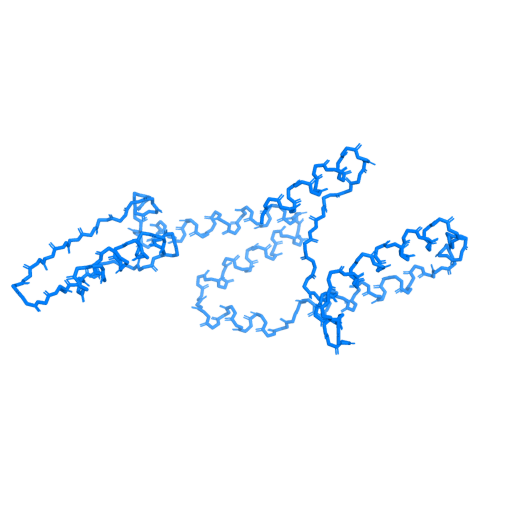ILE A 1 141 ? 1.071 6.066 42.600 1.00 45.62 141 ILE A O 1
ATOM 1111 N N . LYS A 1 142 ? 1.230 3.837 42.379 1.00 43.03 142 LYS A N 1
ATOM 1112 C CA . LYS A 1 142 ? 1.336 3.537 43.811 1.00 43.03 142 LYS A CA 1
ATOM 1113 C C . LYS A 1 142 ? 2.720 2.947 44.053 1.00 43.03 142 LYS A C 1
ATOM 1115 O O . LYS A 1 142 ? 2.981 1.818 43.654 1.00 43.03 142 LYS A O 1
ATOM 1120 N N . GLU A 1 143 ? 3.603 3.734 44.656 1.00 39.78 143 GLU A N 1
ATOM 1121 C CA . GLU A 1 143 ? 4.924 3.277 45.089 1.00 39.78 143 GLU A CA 1
ATOM 1122 C C . GLU A 1 143 ? 4.809 2.550 46.433 1.00 39.78 143 GLU A C 1
ATOM 1124 O O . GLU A 1 143 ? 4.224 3.073 47.382 1.00 39.78 143 GLU A O 1
ATOM 1129 N N . PHE A 1 144 ? 5.376 1.345 46.506 1.00 48.62 144 PHE A N 1
ATOM 1130 C CA . PHE A 1 144 ? 5.641 0.633 47.753 1.00 48.62 144 PHE A CA 1
ATOM 1131 C C . PHE A 1 144 ? 7.160 0.424 47.909 1.00 48.62 144 PHE A C 1
ATOM 1133 O O . PHE A 1 144 ? 7.871 0.407 46.905 1.00 48.62 144 PHE A O 1
ATOM 1140 N N . PRO A 1 145 ? 7.675 0.238 49.140 1.00 44.75 145 PRO A N 1
ATOM 1141 C CA . PRO A 1 145 ? 9.103 0.368 49.464 1.00 44.75 145 PRO A CA 1
ATOM 1142 C C . PRO A 1 145 ? 10.077 -0.602 48.775 1.00 44.75 145 PRO A C 1
ATOM 1144 O O . PRO A 1 145 ? 11.279 -0.406 48.903 1.00 44.75 145 PRO A O 1
ATOM 1147 N N . ASN A 1 146 ? 9.602 -1.654 48.097 1.00 44.72 146 ASN A N 1
ATOM 1148 C CA . ASN A 1 146 ? 10.474 -2.673 47.493 1.00 44.72 146 ASN A CA 1
ATOM 1149 C C . ASN A 1 146 ? 9.961 -3.258 46.163 1.00 44.72 146 ASN A C 1
ATOM 1151 O O . ASN A 1 146 ? 10.617 -4.120 45.588 1.00 44.72 146 ASN A O 1
ATOM 1155 N N . GLU A 1 147 ? 8.806 -2.803 45.667 1.00 45.00 147 GLU A N 1
ATOM 1156 C CA . GLU A 1 147 ? 8.237 -3.244 44.390 1.00 45.00 147 GLU A CA 1
ATOM 1157 C C . GLU A 1 147 ? 7.447 -2.099 43.749 1.00 45.00 147 GLU A C 1
ATOM 1159 O O . GLU A 1 147 ? 6.541 -1.516 44.350 1.00 45.00 147 GLU A O 1
ATOM 1164 N N . THR A 1 148 ? 7.771 -1.774 42.499 1.00 49.12 148 THR A N 1
ATOM 1165 C CA . THR A 1 148 ? 7.012 -0.807 41.703 1.00 49.12 148 THR A CA 1
ATOM 1166 C C . THR A 1 148 ? 5.901 -1.544 40.954 1.00 49.12 148 THR A C 1
ATOM 1168 O O . THR A 1 148 ? 6.104 -2.044 39.848 1.00 49.12 148 THR A O 1
ATOM 1171 N N . VAL A 1 149 ? 4.709 -1.636 41.548 1.00 53.88 149 VAL A N 1
ATOM 1172 C CA . VAL A 1 149 ? 3.557 -2.292 40.907 1.00 53.88 149 VAL A CA 1
ATOM 1173 C C . VAL A 1 149 ? 2.783 -1.275 40.066 1.00 53.88 149 VAL A C 1
ATOM 1175 O O . VAL A 1 149 ? 2.041 -0.434 40.574 1.00 53.88 149 VAL A O 1
ATOM 1178 N N . VAL A 1 150 ? 2.946 -1.350 38.745 1.00 56.59 150 VAL A N 1
ATOM 1179 C CA . VAL A 1 150 ? 2.204 -0.510 37.795 1.00 56.59 150 VAL A CA 1
ATOM 1180 C C . VAL A 1 150 ? 0.833 -1.135 37.534 1.00 56.59 150 VAL A C 1
ATOM 1182 O O . VAL A 1 150 ? 0.689 -2.028 36.700 1.00 56.59 150 VAL A O 1
ATOM 1185 N N . HIS A 1 151 ? -0.200 -0.653 38.227 1.00 50.06 151 HIS A N 1
ATOM 1186 C CA . HIS A 1 151 ? -1.579 -1.027 37.918 1.00 50.06 151 HIS A CA 1
ATOM 1187 C C . HIS A 1 151 ? -2.071 -0.268 36.680 1.00 50.06 151 HIS A C 1
ATOM 1189 O O . HIS A 1 151 ? -2.417 0.912 36.736 1.00 50.06 151 HIS A O 1
ATOM 1195 N N . LEU A 1 152 ? -2.124 -0.966 35.546 1.00 52.12 152 LEU A N 1
ATOM 1196 C CA . LEU A 1 152 ? -2.820 -0.495 34.352 1.00 52.12 152 LEU A CA 1
ATOM 1197 C C . LEU A 1 152 ? -4.330 -0.549 34.623 1.00 52.12 152 LEU A C 1
ATOM 1199 O O . LEU A 1 152 ? -4.940 -1.612 34.569 1.00 52.12 152 LEU A O 1
ATOM 1203 N N . GLN A 1 153 ? -4.919 0.597 34.963 1.00 47.53 153 GLN A N 1
ATOM 1204 C CA . GLN A 1 153 ? -6.346 0.717 35.281 1.00 47.53 153 GLN A CA 1
ATOM 1205 C C . GLN A 1 153 ? -7.255 0.650 34.040 1.00 47.53 153 GLN A C 1
ATOM 1207 O O . GLN A 1 153 ? -8.463 0.489 34.183 1.00 47.53 153 GLN A O 1
ATOM 1212 N N . GLU A 1 154 ? -6.694 0.759 32.830 1.00 50.88 154 GLU A N 1
ATOM 1213 C CA . GLU A 1 154 ? -7.452 0.879 31.580 1.00 50.88 154 GLU A CA 1
ATOM 1214 C C . GLU A 1 154 ? -6.823 0.089 30.419 1.00 50.88 154 GLU A C 1
ATOM 1216 O O . GLU A 1 154 ? -5.653 -0.304 30.453 1.00 50.88 154 GLU A O 1
ATOM 1221 N N . ALA A 1 155 ? -7.618 -0.134 29.365 1.00 47.19 155 ALA A N 1
ATOM 1222 C CA . ALA A 1 155 ? -7.211 -0.843 28.157 1.00 47.19 155 ALA A CA 1
ATOM 1223 C C . ALA A 1 155 ? -6.025 -0.146 27.462 1.00 47.19 155 ALA A C 1
ATOM 1225 O O . ALA A 1 155 ? -6.099 1.013 27.052 1.00 47.19 155 ALA A O 1
ATOM 1226 N N . ALA A 1 156 ? -4.920 -0.869 27.284 1.00 51.47 156 ALA A N 1
ATOM 1227 C CA . ALA A 1 156 ? -3.737 -0.354 26.608 1.00 51.47 156 ALA A CA 1
ATOM 1228 C C . ALA A 1 156 ? -3.976 -0.227 25.089 1.00 51.47 156 ALA A C 1
ATOM 1230 O O . ALA A 1 156 ? -3.876 -1.195 24.338 1.00 51.47 156 ALA A O 1
ATOM 1231 N N . ILE A 1 157 ? -4.279 0.987 24.623 1.00 57.94 157 ILE A N 1
ATOM 1232 C CA . ILE A 1 157 ? -4.398 1.308 23.188 1.00 57.94 157 ILE A CA 1
ATOM 1233 C C . ILE A 1 157 ? -3.008 1.594 22.590 1.00 57.94 157 ILE A C 1
ATOM 1235 O O . ILE A 1 157 ? -2.143 2.153 23.263 1.00 57.94 157 ILE A O 1
ATOM 1239 N N . PHE A 1 158 ? -2.803 1.289 21.302 1.00 54.12 158 PHE A N 1
ATOM 1240 C CA . PHE A 1 158 ? -1.549 1.513 20.558 1.00 54.12 158 PHE A CA 1
ATOM 1241 C C . PHE A 1 158 ? -0.952 2.931 20.711 1.00 54.12 158 PHE A C 1
ATOM 1243 O O . PHE A 1 158 ? 0.271 3.073 20.753 1.00 54.12 158 PHE A O 1
ATOM 1250 N N . SER A 1 159 ? -1.793 3.965 20.867 1.00 51.34 159 SER A N 1
ATOM 1251 C CA . SER A 1 159 ? -1.376 5.361 21.122 1.00 51.34 159 SER A CA 1
ATOM 1252 C C . SER A 1 159 ? -0.443 5.490 22.342 1.00 51.34 159 SER A C 1
ATOM 1254 O O . SER A 1 159 ? 0.504 6.276 22.348 1.00 51.34 159 SER A O 1
ATOM 1256 N N . HIS A 1 160 ? -0.616 4.627 23.347 1.00 55.53 160 HIS A N 1
ATOM 1257 C CA . HIS A 1 160 ? 0.143 4.646 24.598 1.00 55.53 160 HIS A CA 1
ATOM 1258 C C . HIS A 1 160 ? 1.526 3.989 24.515 1.00 55.53 160 HIS A C 1
ATOM 1260 O O . HIS A 1 160 ? 2.305 4.079 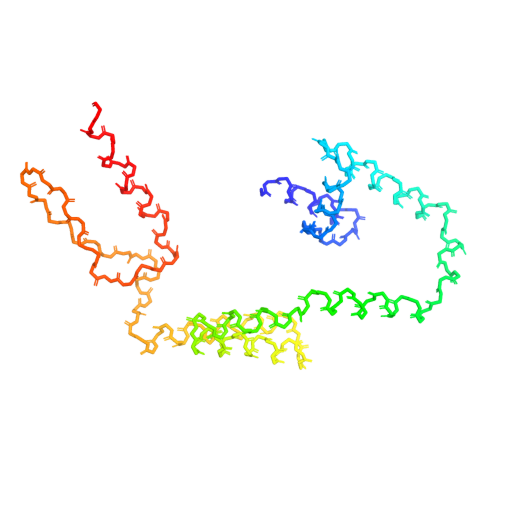25.466 1.00 55.53 160 HIS A O 1
ATOM 1266 N N . ARG A 1 161 ? 1.879 3.352 23.389 1.00 54.12 161 ARG A N 1
ATOM 1267 C CA . ARG A 1 161 ? 3.126 2.579 23.246 1.00 54.12 161 ARG A CA 1
ATOM 1268 C C . ARG A 1 161 ? 4.382 3.401 23.543 1.00 54.12 161 ARG A C 1
ATOM 1270 O O . ARG A 1 161 ? 5.308 2.898 24.175 1.00 54.12 161 ARG A O 1
ATOM 1277 N N . ASN A 1 162 ? 4.435 4.650 23.084 1.00 56.88 162 ASN A N 1
ATOM 1278 C CA . ASN A 1 162 ? 5.613 5.499 23.281 1.00 56.88 162 ASN A CA 1
ATOM 1279 C C . ASN A 1 162 ? 5.739 5.980 24.734 1.00 56.88 162 ASN A C 1
ATOM 1281 O O . ASN A 1 162 ? 6.852 6.094 25.242 1.00 56.88 162 ASN A O 1
ATOM 1285 N N . THR A 1 163 ? 4.615 6.206 25.412 1.00 59.06 163 THR A N 1
ATOM 1286 C CA . THR A 1 163 ? 4.577 6.587 26.829 1.00 59.06 163 THR A CA 1
ATOM 1287 C C . THR A 1 163 ? 4.960 5.409 27.724 1.00 59.06 163 THR A C 1
ATOM 1289 O O . THR A 1 163 ? 5.798 5.566 28.605 1.00 59.06 163 THR A O 1
ATOM 1292 N N . LEU A 1 164 ? 4.449 4.207 27.431 1.00 61.88 164 LEU A N 1
ATOM 1293 C CA . LEU A 1 164 ? 4.826 2.974 28.132 1.00 61.88 164 LEU A CA 1
ATOM 1294 C C . LEU A 1 164 ? 6.318 2.662 27.980 1.00 61.88 164 LEU A C 1
ATOM 1296 O O . LEU A 1 164 ? 6.974 2.329 28.960 1.00 61.88 164 LEU A O 1
ATOM 1300 N N . LYS A 1 165 ? 6.881 2.842 26.778 1.00 63.41 165 LYS A N 1
ATOM 1301 C CA . LYS A 1 165 ? 8.327 2.693 26.559 1.00 63.41 165 LYS A CA 1
ATOM 1302 C C . LYS A 1 165 ? 9.161 3.669 27.385 1.00 63.41 165 LYS A C 1
ATOM 1304 O O . LYS A 1 165 ? 10.214 3.280 27.872 1.00 63.41 165 LYS A O 1
ATOM 1309 N N . LYS A 1 166 ? 8.716 4.921 27.529 1.00 65.50 166 LYS A N 1
ATOM 1310 C CA . LYS A 1 166 ? 9.430 5.916 28.341 1.00 65.50 166 LYS A CA 1
ATOM 1311 C C . LYS A 1 166 ? 9.429 5.546 29.823 1.00 65.50 166 LYS 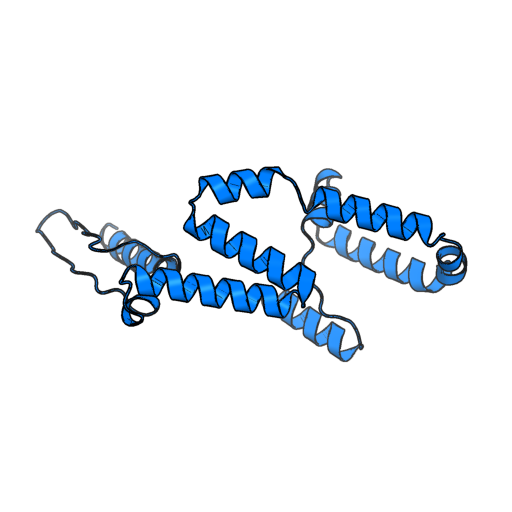A C 1
ATOM 1313 O O . LYS A 1 166 ? 10.486 5.617 30.428 1.00 65.50 166 LYS A O 1
ATOM 1318 N N . ILE A 1 167 ? 8.289 5.108 30.361 1.00 65.19 167 ILE A N 1
ATOM 1319 C CA . ILE A 1 167 ? 8.153 4.709 31.773 1.00 65.19 167 ILE A CA 1
ATOM 1320 C C . ILE A 1 167 ? 8.957 3.436 32.072 1.00 65.19 167 ILE A C 1
ATOM 1322 O O . ILE A 1 167 ? 9.642 3.369 33.089 1.00 65.19 167 ILE A O 1
ATOM 1326 N N . LEU A 1 168 ? 8.927 2.441 31.174 1.00 63.25 168 LEU A N 1
ATOM 1327 C CA . LEU A 1 168 ? 9.762 1.247 31.332 1.00 63.25 168 LEU A CA 1
ATOM 1328 C C . LEU A 1 168 ? 11.251 1.609 31.321 1.00 63.25 168 LEU A C 1
ATOM 1330 O O . LEU A 1 168 ? 11.994 1.150 32.177 1.00 63.25 168 LEU A O 1
ATOM 1334 N N . ASN A 1 169 ? 11.687 2.448 30.378 1.00 61.31 169 ASN A N 1
ATOM 1335 C CA . ASN A 1 169 ? 13.101 2.798 30.264 1.00 61.31 169 ASN A CA 1
ATOM 1336 C C . ASN A 1 169 ? 13.589 3.695 31.413 1.00 61.31 169 ASN A C 1
ATOM 1338 O O . ASN A 1 169 ? 14.726 3.527 31.838 1.00 61.31 169 ASN A O 1
ATOM 1342 N N . SER A 1 170 ? 12.758 4.600 31.944 1.00 57.66 170 SER A N 1
ATOM 1343 C CA . SER A 1 170 ? 13.142 5.453 33.079 1.00 57.66 170 SER A CA 1
ATOM 1344 C C . SER A 1 170 ? 13.260 4.683 34.395 1.00 57.66 170 SER A C 1
ATOM 1346 O O . SER A 1 170 ? 14.086 5.037 35.227 1.00 57.66 170 SER A O 1
ATOM 1348 N N . ASN A 1 171 ? 12.474 3.618 34.582 1.00 52.53 171 ASN A N 1
ATOM 1349 C CA . ASN A 1 171 ? 12.538 2.791 35.793 1.00 52.53 171 ASN A CA 1
ATOM 1350 C C . ASN A 1 171 ? 13.632 1.710 35.737 1.00 52.53 171 ASN A C 1
ATOM 1352 O O . ASN A 1 171 ? 14.019 1.187 36.776 1.00 52.53 171 ASN A O 1
ATOM 1356 N N . ILE A 1 172 ? 14.158 1.386 34.550 1.00 49.56 172 ILE A N 1
ATOM 1357 C CA . ILE A 1 172 ? 15.279 0.444 34.395 1.00 49.56 172 ILE A CA 1
ATOM 1358 C C . ILE A 1 172 ? 16.634 1.126 34.674 1.00 49.56 172 ILE A C 1
ATOM 1360 O O . ILE A 1 172 ? 17.567 0.456 35.108 1.00 49.56 172 ILE A O 1
ATOM 1364 N N . GLU A 1 173 ? 16.752 2.451 34.510 1.00 42.75 173 GLU A N 1
ATOM 1365 C CA . GLU A 1 173 ? 17.979 3.188 34.872 1.00 42.75 173 GLU A CA 1
ATOM 1366 C C . GLU A 1 173 ? 18.207 3.318 36.388 1.00 42.75 173 GLU A C 1
ATOM 1368 O O . GLU A 1 173 ? 19.337 3.547 36.802 1.00 42.75 173 GLU A O 1
ATOM 1373 N N . PHE A 1 174 ? 17.185 3.106 37.224 1.00 41.81 174 PHE A N 1
ATOM 1374 C CA . PHE A 1 174 ? 17.322 3.130 38.690 1.00 41.81 174 PHE A CA 1
ATOM 1375 C C . PHE A 1 174 ? 17.894 1.834 39.299 1.00 41.81 174 PHE A C 1
ATOM 1377 O O . PHE A 1 174 ? 18.175 1.802 40.493 1.00 41.81 174 PHE A O 1
ATOM 1384 N N . TYR A 1 175 ? 18.085 0.777 38.499 1.00 37.38 175 TYR A N 1
ATOM 1385 C CA . TYR A 1 175 ? 18.647 -0.516 38.929 1.00 37.38 175 TYR A CA 1
ATOM 1386 C C . TYR A 1 175 ? 20.062 -0.782 38.381 1.00 37.38 175 TYR A C 1
ATOM 1388 O O . TYR A 1 175 ? 20.478 -1.940 38.275 1.00 37.38 175 TYR A O 1
ATOM 1396 N N . ARG A 1 176 ? 20.809 0.268 38.022 1.00 36.28 176 ARG A N 1
ATOM 1397 C CA . ARG A 1 176 ? 22.215 0.160 37.615 1.00 36.28 176 ARG A CA 1
ATOM 1398 C C . ARG A 1 176 ? 23.153 0.885 38.564 1.00 36.28 176 ARG A C 1
ATOM 1400 O O . ARG A 1 176 ? 22.790 1.992 39.007 1.00 36.28 176 ARG A O 1
#

Secondary structure (DSSP, 8-state):
-HHHHHHHHHHHHTTPPPP---HHHHHHHHHTT--STHHHHHHHHHHHHHHHH-HHHHTTS-HHHHHHHHHHHHHHHS-HHHHHHHHHH-HHHHHHHHHHHHHHHHT-HHHHHHHHHHHHHHHHHHTT--THHHH------EEETTEEE----S---GGGHHHHHHHHHHHHGGG-

pLDDT: mean 80.82, std 19.0, range [36.28, 97.62]